Protein AF-A0A1S2NHW1-F1 (afdb_monomer_lite)

Foldseek 3Di:
DVVVVVVVVVVVVVVVVVVVVVVVVVVVVVLLVVLVVVLLPDDPVLLVVVLVCLVPQPFWDWDFPPDPSNVSCVVSVQKDFDDDPPPDRTGTIGGDVVVVVSQVVDPSSVVSRD

pLDDT: mean 90.09, std 6.21, range [64.12, 96.88]

Sequence (114 aa):
MFESIFFKFIFIVFICLLVIFIMNYFYRKNVKNKIINYLLSCSNLEQEILKSFLQNPHKTFPLTKDANITKNLLQLNIIFLKEIVSDAKYNNYVFNPLIKKIIHKNKDLKKIYH

Radius of gyration: 20.63 Å; chains: 1; bounding box: 55×24×60 Å

Secondary structure (DSSP, 8-state):
-HHHHHHHHHHHHHHHHHHHHHHHHHHHHHHHHHHHHHHHH--HHHHHHHHHHHHSTTSEEEEETT-HHHHHHHHTTSEEEEE--TT-SEEEEEE-HHHHHHHHH-HHHHHHH-

Structure (mmCIF, N/CA/C/O backbone):
data_AF-A0A1S2NHW1-F1
#
_entry.id   AF-A0A1S2NHW1-F1
#
loop_
_atom_site.group_PDB
_atom_site.id
_atom_site.type_symbol
_atom_site.label_atom_id
_atom_site.label_alt_id
_atom_site.label_comp_id
_atom_site.label_asym_id
_atom_site.label_entity_id
_atom_site.label_seq_id
_atom_site.pdbx_PDB_ins_code
_atom_site.Cartn_x
_atom_site.Cartn_y
_atom_site.Cartn_z
_atom_site.occupancy
_atom_site.B_iso_or_equiv
_atom_site.auth_seq_id
_atom_site.auth_comp_id
_atom_site.auth_asym_id
_atom_site.auth_atom_id
_atom_site.pdbx_PDB_model_num
ATOM 1 N N . MET A 1 1 ? 27.905 -2.387 -44.761 1.00 64.12 1 MET A N 1
ATOM 2 C CA . MET A 1 1 ? 26.730 -1.484 -44.642 1.00 64.12 1 MET A CA 1
ATOM 3 C C . MET A 1 1 ? 25.578 -2.140 -43.878 1.00 64.12 1 MET A C 1
ATOM 5 O O . MET A 1 1 ? 25.087 -1.529 -42.938 1.00 64.12 1 MET A O 1
ATOM 9 N N . PHE A 1 2 ? 25.197 -3.380 -44.213 1.00 67.62 2 PHE A N 1
ATOM 10 C CA . PHE A 1 2 ? 24.100 -4.116 -43.560 1.00 67.62 2 PHE A CA 1
ATOM 11 C C . PHE A 1 2 ? 24.322 -4.361 -42.054 1.00 67.62 2 PHE A C 1
ATOM 13 O O . PHE A 1 2 ? 23.444 -4.071 -41.247 1.00 67.62 2 PHE A O 1
ATOM 20 N N . GLU A 1 3 ? 25.529 -4.775 -41.656 1.00 73.50 3 GLU A N 1
ATOM 21 C CA . GLU A 1 3 ? 25.885 -4.992 -40.243 1.00 73.50 3 GLU A CA 1
ATOM 22 C C . GLU A 1 3 ? 25.742 -3.716 -39.399 1.00 73.50 3 GLU A C 1
ATOM 24 O O . GLU A 1 3 ? 25.174 -3.745 -38.313 1.00 73.50 3 GLU A O 1
ATOM 29 N N . SER A 1 4 ? 26.161 -2.561 -39.928 1.00 81.50 4 SER A N 1
ATOM 30 C CA . SER A 1 4 ? 26.011 -1.267 -39.242 1.00 81.50 4 SER A CA 1
ATOM 31 C C . SER A 1 4 ? 24.540 -0.882 -39.034 1.00 81.50 4 SER A C 1
ATOM 33 O O . SER A 1 4 ? 24.192 -0.320 -37.997 1.00 81.50 4 SER A O 1
ATOM 35 N N . ILE A 1 5 ? 23.665 -1.200 -39.993 1.00 86.50 5 ILE A N 1
ATOM 36 C CA . ILE A 1 5 ? 22.220 -0.952 -39.883 1.00 86.50 5 ILE A CA 1
ATOM 37 C C . ILE A 1 5 ? 21.601 -1.886 -38.835 1.00 86.50 5 ILE A C 1
ATOM 39 O O . ILE A 1 5 ? 20.825 -1.432 -37.994 1.00 86.50 5 ILE A O 1
ATOM 43 N N . PHE A 1 6 ? 21.995 -3.160 -38.828 1.00 89.50 6 PHE A N 1
ATOM 44 C CA . PHE A 1 6 ? 21.541 -4.143 -37.845 1.00 89.50 6 PHE A CA 1
ATOM 45 C C . PHE A 1 6 ? 21.947 -3.767 -36.409 1.00 89.50 6 PHE A C 1
ATOM 47 O O . PHE A 1 6 ? 21.102 -3.753 -35.513 1.00 89.50 6 PHE A O 1
ATOM 54 N N . PHE A 1 7 ? 23.202 -3.352 -36.192 1.00 90.38 7 PHE A N 1
ATOM 55 C CA . PHE A 1 7 ? 23.664 -2.863 -34.887 1.00 90.38 7 PHE A CA 1
ATOM 56 C C . PHE A 1 7 ? 22.895 -1.622 -34.416 1.00 90.38 7 PHE A C 1
ATOM 58 O O . PHE A 1 7 ? 22.512 -1.546 -33.249 1.00 90.38 7 PHE A O 1
ATOM 65 N N . LYS A 1 8 ? 22.614 -0.669 -35.316 1.00 92.50 8 LYS A N 1
ATOM 66 C CA . LYS A 1 8 ? 21.787 0.507 -34.995 1.00 92.50 8 LYS A CA 1
ATOM 67 C C . LYS A 1 8 ? 20.375 0.106 -34.568 1.00 92.50 8 LYS A C 1
ATOM 69 O O . LYS A 1 8 ? 19.858 0.665 -33.605 1.00 92.50 8 LYS A O 1
ATOM 74 N N . PHE A 1 9 ? 19.769 -0.875 -35.238 1.00 94.00 9 PHE A N 1
ATOM 75 C CA . PHE A 1 9 ? 18.437 -1.364 -34.883 1.00 94.00 9 PHE A CA 1
ATOM 76 C C . PHE A 1 9 ? 18.415 -2.010 -33.490 1.00 94.00 9 PHE A C 1
ATOM 78 O O . PHE A 1 9 ? 17.579 -1.649 -32.663 1.00 94.00 9 PHE A O 1
ATOM 85 N N . ILE A 1 10 ? 19.376 -2.892 -33.188 1.00 94.19 10 ILE A N 1
ATOM 86 C CA . ILE A 1 10 ? 19.515 -3.497 -31.852 1.00 94.19 10 ILE A CA 1
ATOM 87 C C . ILE A 1 10 ? 19.687 -2.418 -30.781 1.00 94.19 10 ILE A C 1
ATOM 89 O O . ILE A 1 10 ? 19.052 -2.479 -29.729 1.00 94.19 10 ILE A O 1
ATOM 93 N N . PHE A 1 11 ? 20.520 -1.415 -31.055 1.00 94.31 11 PHE A N 1
ATOM 94 C CA . PHE A 1 11 ? 20.771 -0.326 -30.119 1.00 94.31 11 PHE A CA 1
ATOM 95 C C . PHE A 1 11 ? 19.500 0.481 -29.810 1.00 94.31 11 PHE A C 1
ATOM 97 O O . PHE A 1 11 ? 19.225 0.773 -28.647 1.00 94.31 11 PHE A O 1
ATOM 104 N N . ILE A 1 12 ? 18.679 0.773 -30.824 1.00 95.69 12 ILE A N 1
ATOM 105 C CA . ILE A 1 12 ? 17.385 1.448 -30.642 1.00 95.69 12 ILE A CA 1
ATOM 106 C C . ILE A 1 12 ? 16.446 0.597 -29.781 1.00 95.69 12 ILE A C 1
ATOM 108 O O . ILE A 1 12 ? 15.878 1.104 -28.814 1.00 95.69 12 ILE A O 1
ATOM 112 N N . VAL A 1 13 ? 16.321 -0.700 -30.079 1.00 96.25 13 VAL A N 1
ATOM 113 C CA . VAL A 1 13 ? 15.478 -1.619 -29.295 1.00 96.25 13 VAL A CA 1
ATOM 114 C C . VAL A 1 13 ? 15.935 -1.664 -27.835 1.00 96.25 13 VAL A C 1
ATOM 116 O O . VAL A 1 13 ? 15.107 -1.588 -26.927 1.00 96.25 13 VAL A O 1
ATOM 119 N N . PHE A 1 14 ? 17.246 -1.721 -27.592 1.00 96.56 14 PHE A N 1
ATOM 120 C CA . PHE A 1 14 ? 17.804 -1.706 -26.243 1.00 96.56 14 PHE A CA 1
ATOM 121 C C . PHE A 1 14 ? 17.454 -0.418 -25.482 1.00 96.56 14 PHE A C 1
ATOM 123 O O . PHE A 1 14 ? 17.016 -0.489 -24.332 1.00 96.56 14 PHE A O 1
ATOM 130 N N . ILE A 1 15 ? 17.568 0.752 -26.122 1.00 96.56 15 ILE A N 1
ATOM 131 C CA . ILE A 1 15 ? 17.174 2.032 -25.514 1.00 96.56 15 ILE A CA 1
ATOM 132 C C . ILE A 1 15 ? 15.680 2.039 -25.176 1.00 96.56 15 ILE A C 1
ATOM 134 O O . ILE A 1 15 ? 15.312 2.430 -24.068 1.00 96.56 15 ILE A O 1
ATOM 138 N N . CYS A 1 16 ? 14.815 1.577 -26.083 1.00 96.88 16 CYS A N 1
ATOM 139 C CA . CYS A 1 16 ? 13.376 1.501 -25.826 1.00 96.88 16 CYS A CA 1
ATOM 140 C C . CYS A 1 16 ? 13.064 0.629 -24.601 1.00 96.88 16 CYS A C 1
ATOM 142 O O . CYS A 1 16 ? 12.298 1.042 -23.727 1.00 96.88 16 CYS A O 1
ATOM 144 N N . LEU A 1 17 ? 13.697 -0.544 -24.492 1.00 96.50 17 LEU A N 1
ATOM 145 C CA . LEU A 1 17 ? 13.540 -1.428 -23.334 1.00 96.50 17 LEU A CA 1
ATOM 146 C C . LEU A 1 17 ? 14.020 -0.765 -22.039 1.00 96.50 17 LEU A C 1
ATOM 148 O O . LEU A 1 17 ? 13.351 -0.866 -21.008 1.00 96.50 17 LEU A O 1
ATOM 152 N N . LEU A 1 18 ? 15.145 -0.052 -22.092 1.00 96.50 18 LEU A N 1
ATOM 153 C CA . LEU A 1 18 ? 15.709 0.648 -20.943 1.00 96.50 18 LEU A CA 1
ATOM 154 C C . LEU A 1 18 ? 14.785 1.778 -20.461 1.00 96.50 18 LEU A C 1
ATOM 156 O O . LEU A 1 18 ? 14.533 1.892 -19.261 1.00 96.50 18 LEU A O 1
ATOM 160 N N . VAL A 1 19 ? 14.205 2.562 -21.374 1.00 96.44 19 VAL A N 1
ATOM 161 C CA . VAL A 1 19 ? 13.225 3.608 -21.033 1.00 96.44 19 VAL A CA 1
ATOM 162 C C . VAL A 1 19 ? 11.982 3.005 -20.378 1.00 96.44 19 VAL A C 1
ATOM 164 O O . VAL A 1 19 ? 11.561 3.475 -19.319 1.00 96.44 19 VAL A O 1
ATOM 167 N N . ILE A 1 20 ? 11.430 1.927 -20.947 1.00 95.38 20 ILE A N 1
ATOM 168 C CA . ILE A 1 20 ? 10.271 1.222 -20.375 1.00 95.38 20 ILE A CA 1
ATOM 169 C C . ILE A 1 20 ? 10.595 0.704 -18.968 1.00 95.38 20 ILE A C 1
ATOM 171 O O . ILE A 1 20 ? 9.786 0.839 -18.046 1.00 95.38 20 ILE A O 1
ATOM 175 N N . PHE A 1 21 ? 11.789 0.140 -18.775 1.00 95.31 21 PHE A N 1
ATOM 176 C CA . PHE A 1 21 ? 12.238 -0.348 -17.475 1.00 95.31 21 PHE A CA 1
ATOM 177 C C . PHE A 1 21 ? 12.305 0.778 -16.435 1.00 95.31 21 PHE A C 1
ATOM 179 O O . PHE A 1 21 ? 11.756 0.643 -15.337 1.00 95.31 21 PHE A O 1
ATOM 186 N N . ILE A 1 22 ? 12.912 1.912 -16.793 1.00 95.38 22 ILE A N 1
ATOM 187 C CA . ILE A 1 22 ? 13.015 3.086 -15.922 1.00 95.38 22 ILE A CA 1
ATOM 188 C C . ILE A 1 22 ? 11.624 3.635 -15.579 1.00 95.38 22 ILE A C 1
ATOM 190 O O . ILE A 1 22 ? 11.328 3.853 -14.401 1.00 95.38 22 ILE A O 1
ATOM 194 N N . MET A 1 23 ? 10.744 3.808 -16.569 1.00 94.19 23 MET A N 1
ATOM 195 C CA . MET A 1 23 ? 9.373 4.281 -16.343 1.00 94.19 23 MET A CA 1
ATOM 196 C C . MET A 1 23 ? 8.613 3.371 -15.377 1.00 94.19 23 MET A C 1
ATOM 198 O O . MET A 1 23 ? 8.010 3.852 -14.416 1.00 94.19 23 MET A O 1
ATOM 202 N N . ASN A 1 24 ? 8.696 2.054 -15.572 1.00 93.25 24 ASN A N 1
ATOM 203 C CA . ASN A 1 24 ? 8.065 1.079 -14.686 1.00 93.25 24 ASN A CA 1
ATOM 204 C C . ASN A 1 24 ? 8.618 1.146 -13.258 1.00 93.25 24 ASN A C 1
ATOM 206 O O . ASN A 1 24 ? 7.861 1.016 -12.290 1.00 93.25 24 ASN A O 1
ATOM 210 N N . TYR A 1 25 ? 9.922 1.376 -13.105 1.00 93.56 25 TYR A N 1
ATOM 211 C CA . TYR A 1 25 ? 10.541 1.549 -11.796 1.00 93.56 25 TYR A CA 1
ATOM 212 C C . TYR A 1 25 ? 10.011 2.795 -11.072 1.00 93.56 25 TYR A C 1
ATOM 214 O O . TYR A 1 25 ? 9.564 2.701 -9.923 1.00 93.56 25 TYR A O 1
ATOM 222 N N . PHE A 1 26 ? 9.988 3.950 -11.746 1.00 92.00 26 PHE A N 1
ATOM 223 C CA . PHE A 1 26 ? 9.444 5.187 -11.179 1.00 92.00 26 PHE A CA 1
ATOM 224 C C . PHE A 1 26 ? 7.952 5.074 -10.868 1.00 92.00 26 PHE A C 1
ATOM 226 O O . PHE A 1 26 ? 7.521 5.497 -9.794 1.00 92.00 26 PHE A O 1
ATOM 233 N N . TYR A 1 27 ? 7.174 4.440 -11.747 1.00 89.94 27 TYR A N 1
ATOM 234 C CA . TYR A 1 27 ? 5.756 4.183 -11.517 1.00 89.94 27 TYR A CA 1
ATOM 235 C C . TYR A 1 27 ? 5.535 3.376 -10.232 1.00 89.94 27 TYR A C 1
ATOM 237 O O . TYR A 1 27 ? 4.798 3.807 -9.342 1.00 89.94 27 TYR A O 1
ATOM 245 N N . ARG A 1 28 ? 6.242 2.247 -10.073 1.00 88.31 28 ARG A N 1
ATOM 246 C CA . ARG A 1 28 ? 6.160 1.414 -8.860 1.00 88.31 28 ARG A CA 1
ATOM 247 C C . ARG A 1 28 ? 6.555 2.191 -7.605 1.00 88.31 28 ARG A C 1
ATOM 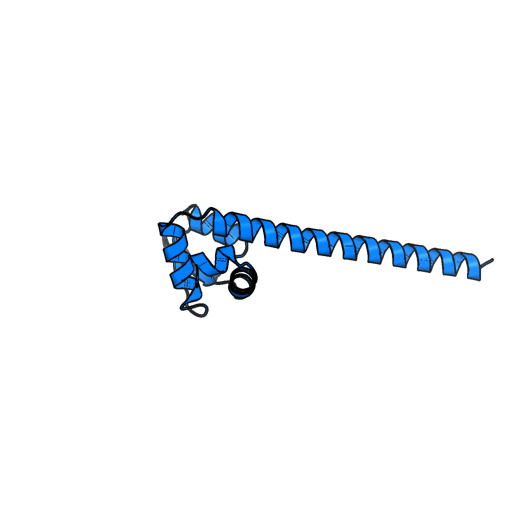249 O O . ARG A 1 28 ? 5.899 2.059 -6.570 1.00 88.31 28 ARG A O 1
ATOM 256 N N . LYS A 1 29 ? 7.604 3.014 -7.688 1.00 90.12 29 LYS A N 1
ATOM 257 C CA . LYS A 1 29 ? 8.050 3.863 -6.574 1.00 90.12 29 LYS A CA 1
ATOM 258 C C . LYS A 1 29 ? 6.984 4.894 -6.190 1.00 90.12 29 LYS A C 1
ATOM 260 O O . LYS A 1 29 ? 6.690 5.038 -5.005 1.00 90.12 29 LYS A O 1
ATOM 265 N N . ASN A 1 30 ? 6.361 5.546 -7.168 1.00 91.12 30 ASN A N 1
ATOM 266 C CA . ASN A 1 30 ? 5.300 6.523 -6.932 1.00 91.12 30 ASN A CA 1
ATOM 267 C C . ASN A 1 30 ? 4.056 5.894 -6.306 1.00 91.12 30 ASN A C 1
ATOM 269 O O . ASN A 1 30 ? 3.534 6.437 -5.336 1.00 91.12 30 ASN A O 1
ATOM 273 N N . VAL A 1 31 ? 3.607 4.737 -6.800 1.00 90.56 31 VAL A N 1
ATOM 274 C CA . VAL A 1 31 ? 2.477 4.008 -6.199 1.00 90.56 31 VAL A CA 1
ATOM 275 C C . VAL A 1 31 ? 2.777 3.656 -4.742 1.00 90.56 31 VAL A C 1
ATOM 277 O O . VAL A 1 31 ? 1.964 3.926 -3.861 1.00 90.56 31 VAL A O 1
ATOM 280 N N . LYS A 1 32 ? 3.977 3.133 -4.460 1.00 92.56 32 LYS A N 1
ATOM 281 C CA . LYS A 1 32 ? 4.396 2.821 -3.088 1.00 92.56 32 LYS A CA 1
ATOM 282 C C . LYS A 1 32 ? 4.388 4.061 -2.189 1.00 92.56 32 LYS A C 1
ATOM 284 O O . LYS A 1 32 ? 3.893 3.980 -1.070 1.00 92.56 32 LYS A O 1
ATOM 289 N N . ASN A 1 33 ? 4.904 5.192 -2.665 1.00 93.69 33 ASN A N 1
ATOM 290 C CA . ASN A 1 33 ? 4.904 6.436 -1.896 1.00 93.69 33 ASN A CA 1
ATOM 291 C C . ASN A 1 33 ? 3.487 6.960 -1.640 1.00 93.69 33 ASN A C 1
ATOM 293 O O . ASN A 1 33 ? 3.203 7.380 -0.525 1.00 93.69 33 ASN A O 1
ATOM 297 N N . LYS A 1 34 ? 2.579 6.876 -2.622 1.00 94.44 34 LYS A N 1
ATOM 298 C CA . LYS A 1 34 ? 1.165 7.234 -2.422 1.00 94.44 34 LYS A CA 1
ATOM 299 C C . LYS A 1 34 ? 0.526 6.404 -1.311 1.00 94.44 34 LYS A C 1
ATOM 301 O O . LYS A 1 34 ? -0.136 6.966 -0.446 1.00 94.44 34 LYS A O 1
ATOM 306 N N . ILE A 1 35 ? 0.774 5.093 -1.298 1.00 94.25 35 ILE A N 1
ATOM 307 C CA . ILE A 1 35 ? 0.269 4.209 -0.242 1.00 94.25 35 ILE A CA 1
ATOM 308 C C . ILE A 1 35 ? 0.869 4.578 1.120 1.00 94.25 35 ILE A C 1
ATOM 310 O O . ILE A 1 35 ? 0.136 4.670 2.098 1.00 94.25 35 ILE A O 1
ATOM 314 N N . ILE A 1 36 ? 2.183 4.818 1.195 1.00 95.06 36 ILE A N 1
ATOM 315 C CA . ILE A 1 36 ? 2.843 5.220 2.447 1.00 95.06 36 ILE A CA 1
ATOM 31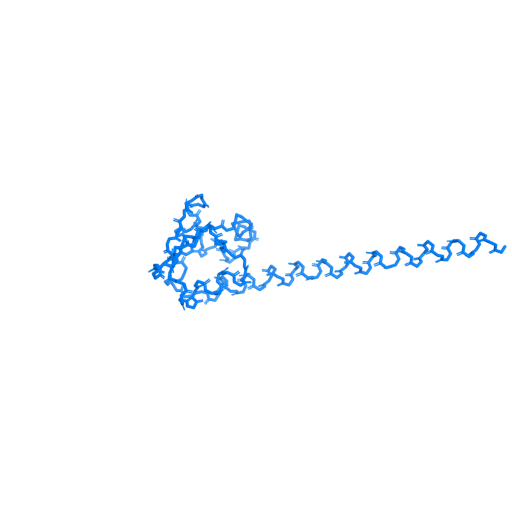6 C C . ILE A 1 36 ? 2.240 6.517 2.986 1.00 95.06 36 ILE A C 1
ATOM 318 O O . ILE A 1 36 ? 1.865 6.568 4.153 1.00 95.06 36 ILE A O 1
ATOM 322 N N . ASN A 1 37 ? 2.117 7.536 2.137 1.00 95.44 37 ASN A N 1
ATOM 323 C CA . ASN A 1 37 ? 1.584 8.834 2.534 1.00 95.44 37 ASN A CA 1
ATOM 324 C C . ASN A 1 37 ? 0.139 8.713 3.021 1.00 95.44 37 ASN A C 1
ATOM 326 O O . ASN A 1 37 ? -0.190 9.270 4.062 1.00 95.44 37 ASN A O 1
ATOM 330 N N . TYR A 1 38 ? -0.690 7.932 2.321 1.00 95.12 38 TYR A N 1
ATOM 331 C CA . TYR A 1 38 ? -2.056 7.660 2.758 1.00 95.12 38 TYR A CA 1
ATOM 332 C C . TYR A 1 38 ? -2.086 7.010 4.147 1.00 95.12 38 TYR A C 1
ATOM 334 O O . TYR A 1 38 ? -2.734 7.532 5.049 1.00 95.12 38 TYR A O 1
ATOM 342 N N . LEU A 1 39 ? -1.320 5.933 4.349 1.00 94.06 39 LEU A N 1
ATOM 343 C CA . LEU A 1 39 ? -1.272 5.211 5.623 1.00 94.06 39 LEU A CA 1
ATOM 344 C C . LEU A 1 39 ? -0.743 6.067 6.787 1.00 94.06 39 LEU A C 1
ATOM 346 O O . LEU A 1 39 ? -1.138 5.832 7.926 1.00 94.06 39 LEU A O 1
ATOM 350 N N . LEU A 1 40 ? 0.140 7.036 6.522 1.00 94.62 40 LEU A N 1
ATOM 351 C CA . LEU A 1 40 ? 0.611 8.001 7.525 1.00 94.62 40 LEU A CA 1
ATOM 352 C C . LEU A 1 40 ? -0.439 9.074 7.843 1.00 94.62 40 LEU A C 1
ATOM 354 O O . LEU A 1 40 ? -0.480 9.563 8.965 1.00 94.62 40 LEU A O 1
ATOM 358 N N . SER A 1 41 ? -1.277 9.432 6.868 1.00 94.69 41 SER A N 1
ATOM 359 C CA . SER A 1 41 ? -2.345 10.428 7.027 1.00 94.69 41 SER A CA 1
ATOM 360 C C . SER A 1 41 ? -3.652 9.875 7.603 1.00 94.69 41 SER A C 1
ATOM 362 O O . SER A 1 41 ? -4.559 10.655 7.881 1.00 94.69 41 SER A O 1
ATOM 364 N N . CYS A 1 42 ? -3.772 8.553 7.767 1.00 94.00 42 CYS A N 1
ATOM 365 C CA . CYS A 1 42 ? -4.966 7.928 8.331 1.00 94.00 42 CYS A CA 1
ATOM 366 C C . CYS A 1 42 ? -5.264 8.463 9.737 1.00 94.00 42 CYS A C 1
ATOM 368 O O . CYS A 1 42 ? -4.375 8.540 10.587 1.00 94.00 42 CYS A O 1
ATOM 370 N N . SER A 1 43 ? -6.536 8.759 9.994 1.00 93.44 43 SER A N 1
ATOM 371 C CA . SER A 1 43 ? -7.044 9.087 11.329 1.00 93.44 43 SER A CA 1
ATOM 372 C C . SER A 1 43 ? -6.926 7.898 12.290 1.00 93.44 43 SER A C 1
ATOM 374 O O . SER A 1 43 ? -6.821 6.753 11.856 1.00 93.44 43 SER A O 1
ATOM 376 N N . ASN A 1 44 ? -7.000 8.140 13.603 1.00 92.62 44 ASN A N 1
ATOM 377 C CA . ASN A 1 44 ? -6.897 7.074 14.613 1.00 92.62 44 ASN A CA 1
ATOM 378 C C . ASN A 1 44 ? -7.899 5.930 14.370 1.00 92.62 44 ASN A C 1
ATOM 380 O O . ASN A 1 44 ? -7.530 4.761 14.452 1.00 92.62 44 ASN A O 1
ATOM 384 N N . LEU A 1 45 ? -9.138 6.258 13.989 1.00 90.44 45 LEU A N 1
ATOM 385 C CA . LEU A 1 45 ? -10.168 5.263 13.686 1.00 90.44 45 LEU A CA 1
ATOM 386 C C . LEU A 1 45 ? -9.823 4.442 12.432 1.00 90.44 45 LEU A C 1
ATOM 388 O O . LEU A 1 45 ? -9.942 3.219 12.431 1.00 90.44 45 LEU A O 1
ATOM 392 N N . GLU A 1 46 ? -9.345 5.087 11.365 1.00 91.12 46 GLU A N 1
ATOM 393 C CA . GLU A 1 46 ? -8.893 4.382 10.157 1.00 91.12 46 GLU A CA 1
ATOM 394 C C . GLU A 1 46 ? -7.676 3.492 10.442 1.00 91.12 46 GLU A C 1
ATOM 396 O O . GLU A 1 46 ? -7.576 2.384 9.910 1.00 91.12 46 GLU A O 1
ATOM 401 N N . GLN A 1 47 ? -6.769 3.948 11.311 1.00 93.69 47 GLN A N 1
ATOM 402 C CA . GLN A 1 47 ? -5.615 3.169 11.745 1.00 93.69 47 GLN A CA 1
ATOM 403 C C . GLN A 1 47 ? -6.040 1.907 12.499 1.00 93.69 47 GLN A C 1
ATOM 405 O O . GLN A 1 47 ? -5.490 0.839 12.241 1.00 93.69 47 GLN A O 1
ATOM 410 N N . GLU A 1 48 ? -7.023 1.992 13.397 1.00 91.19 48 GLU A N 1
ATOM 411 C CA . GLU A 1 48 ? -7.562 0.826 14.110 1.00 91.19 48 GLU A CA 1
ATOM 412 C C . GLU A 1 48 ? -8.206 -0.190 13.160 1.0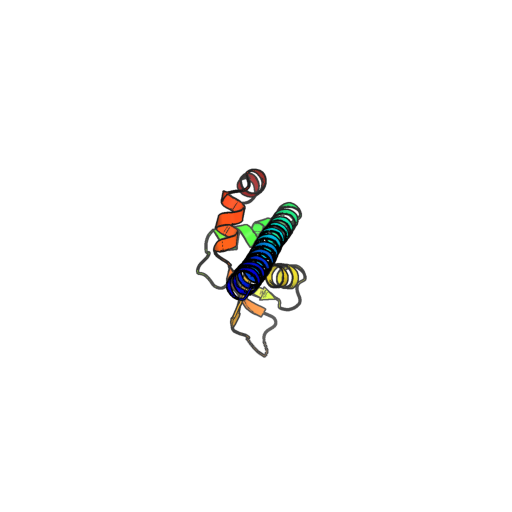0 91.19 48 GLU A C 1
ATOM 414 O O . GLU A 1 48 ? -7.930 -1.391 13.254 1.00 91.19 48 GLU A O 1
ATOM 419 N N . ILE A 1 49 ? -8.981 0.284 12.180 1.00 89.94 49 ILE A N 1
ATOM 420 C CA . ILE A 1 49 ? -9.547 -0.572 11.129 1.00 89.94 49 ILE A CA 1
ATOM 421 C C . ILE A 1 49 ? -8.421 -1.297 10.377 1.00 89.94 49 ILE A C 1
ATOM 423 O O . ILE A 1 49 ? -8.438 -2.521 10.249 1.00 89.94 49 ILE A O 1
ATOM 427 N N . LEU A 1 50 ? -7.393 -0.572 9.936 1.00 91.81 50 LEU A N 1
ATOM 428 C CA . LEU A 1 50 ? -6.243 -1.143 9.231 1.00 91.81 50 LEU A CA 1
ATOM 429 C C . LEU A 1 50 ? -5.428 -2.120 10.095 1.00 91.81 50 LEU A C 1
ATOM 431 O O . LEU A 1 50 ? -4.955 -3.139 9.585 1.00 91.81 50 LEU A O 1
ATOM 435 N N . LYS A 1 51 ? -5.288 -1.867 11.403 1.00 92.62 51 LYS A N 1
ATOM 436 C CA . LYS A 1 51 ? -4.665 -2.808 12.351 1.00 92.62 51 LYS A CA 1
ATOM 437 C C . LYS A 1 51 ? -5.430 -4.125 12.406 1.00 92.62 51 LYS A C 1
ATOM 439 O O . LYS A 1 51 ? -4.808 -5.186 12.350 1.00 92.62 51 LYS A O 1
ATOM 444 N N . SER A 1 52 ? -6.763 -4.071 12.434 1.00 90.88 52 SER A N 1
ATOM 445 C CA . SER A 1 52 ? -7.596 -5.280 12.411 1.00 90.88 52 SER A CA 1
ATOM 446 C C . SER A 1 52 ? -7.347 -6.123 11.149 1.00 90.88 52 SER A C 1
ATOM 448 O O . SER A 1 52 ? -7.271 -7.356 11.225 1.00 90.88 52 SER A O 1
ATOM 450 N N . PHE A 1 53 ? -7.101 -5.464 10.007 1.00 91.12 53 PHE A N 1
ATOM 451 C CA . PHE A 1 53 ? -6.772 -6.132 8.744 1.00 91.12 53 PHE A CA 1
ATOM 452 C C . PHE A 1 53 ? -5.410 -6.820 8.798 1.00 91.12 53 PHE A C 1
ATOM 454 O O . PHE A 1 53 ? -5.259 -7.953 8.339 1.00 91.12 53 PHE A O 1
ATOM 461 N N . LEU A 1 54 ? -4.416 -6.162 9.396 1.00 89.56 54 LEU A N 1
ATOM 462 C CA . LEU A 1 54 ? -3.057 -6.691 9.529 1.00 89.56 54 LEU A CA 1
ATOM 463 C C . LEU A 1 54 ? -2.962 -7.892 10.470 1.00 89.56 54 LEU A C 1
ATOM 465 O O . LEU A 1 54 ? -2.139 -8.781 10.226 1.00 89.56 54 LEU A O 1
ATOM 469 N N . GLN A 1 55 ? -3.791 -7.921 11.516 1.00 89.31 55 GLN A N 1
ATOM 470 C CA . GLN A 1 55 ? -3.890 -9.046 12.446 1.00 89.31 55 GLN A CA 1
ATOM 471 C C . GLN A 1 55 ? -4.516 -10.280 11.784 1.00 89.31 55 GLN A C 1
ATOM 473 O O . GLN A 1 55 ? -4.109 -11.403 12.066 1.00 89.31 55 GLN A O 1
ATOM 478 N N . ASN A 1 56 ? -5.474 -10.083 10.872 1.00 87.00 56 ASN A N 1
ATOM 479 C CA . ASN A 1 56 ? -6.220 -11.164 10.228 1.00 87.00 56 ASN A CA 1
ATOM 480 C C . ASN A 1 56 ? -6.180 -11.073 8.685 1.00 87.00 56 ASN A C 1
ATOM 482 O O . ASN A 1 56 ? -7.232 -10.999 8.051 1.00 87.00 56 ASN A O 1
ATOM 486 N N . PRO A 1 57 ? -5.003 -11.133 8.037 1.00 81.31 57 PRO A N 1
ATOM 487 C CA . PRO A 1 57 ? -4.853 -10.794 6.616 1.00 81.31 57 PRO A CA 1
ATOM 488 C C . PRO A 1 57 ? -5.591 -11.737 5.650 1.00 81.31 57 PRO A C 1
ATOM 490 O O . PRO A 1 57 ? -5.797 -11.386 4.493 1.00 81.31 57 PRO A O 1
ATOM 493 N N . HIS A 1 58 ? -5.984 -12.929 6.109 1.00 83.00 58 HIS A N 1
ATOM 494 C CA . HIS A 1 58 ? -6.7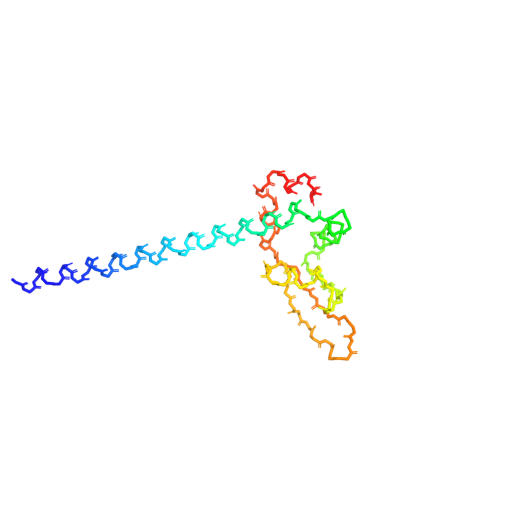13 -13.925 5.315 1.00 83.00 58 HIS A CA 1
ATOM 495 C C . HIS A 1 58 ? -8.237 -13.834 5.467 1.00 83.00 58 HIS A C 1
ATOM 497 O O . HIS A 1 58 ? -8.964 -14.515 4.742 1.00 83.00 58 HIS A O 1
ATOM 503 N N . LYS A 1 59 ? -8.731 -13.026 6.414 1.00 88.25 59 LYS A N 1
ATOM 504 C CA . LYS A 1 59 ? -10.166 -12.855 6.632 1.00 88.25 59 LYS A CA 1
ATOM 505 C C . LYS A 1 59 ? -10.754 -11.871 5.629 1.00 88.25 59 LYS A C 1
ATOM 507 O O . LYS A 1 59 ? -10.065 -11.030 5.053 1.00 88.25 59 LYS A O 1
ATOM 512 N N . THR A 1 60 ? -12.054 -12.010 5.429 1.00 89.62 60 THR A N 1
ATOM 513 C CA . THR A 1 60 ? -12.868 -11.033 4.720 1.00 89.62 60 THR A CA 1
ATOM 514 C C . THR A 1 60 ? -13.351 -9.968 5.683 1.00 89.62 60 THR A C 1
ATOM 516 O O . THR A 1 60 ? -13.767 -10.277 6.799 1.00 89.62 60 THR A O 1
ATOM 519 N N . PHE A 1 61 ? -13.336 -8.725 5.225 1.00 88.00 61 PHE A N 1
ATOM 520 C CA . PHE A 1 61 ? -13.783 -7.575 5.989 1.00 88.00 61 PHE A CA 1
ATOM 521 C C . PHE A 1 61 ? -15.043 -7.007 5.339 1.00 88.00 61 PHE A C 1
ATOM 523 O O . PHE A 1 61 ? -14.967 -6.563 4.187 1.00 88.00 61 PHE A O 1
ATOM 530 N N . PRO A 1 62 ? -16.192 -7.036 6.037 1.00 89.44 62 PRO A N 1
ATOM 531 C CA . PRO A 1 62 ? -17.396 -6.388 5.554 1.00 89.44 62 PRO A CA 1
ATOM 532 C C . PRO A 1 62 ? -17.210 -4.875 5.680 1.00 89.44 62 PRO A C 1
ATOM 534 O O . PRO A 1 62 ? -17.123 -4.338 6.783 1.00 89.44 62 PRO A O 1
ATOM 537 N N . LEU A 1 63 ? -17.127 -4.178 4.548 1.00 88.94 63 LEU A N 1
ATOM 538 C CA . LEU A 1 63 ? -17.012 -2.720 4.515 1.00 88.94 63 LEU A CA 1
ATOM 539 C C . LEU A 1 63 ? -18.142 -2.116 3.696 1.00 88.94 63 LEU A C 1
ATOM 541 O O . LEU A 1 63 ? -18.575 -2.674 2.687 1.00 88.94 63 LEU A O 1
ATOM 545 N N . THR A 1 64 ? -18.608 -0.951 4.135 1.00 89.81 64 THR A N 1
ATOM 546 C CA . THR A 1 64 ? -19.628 -0.181 3.428 1.00 89.81 64 THR A CA 1
ATOM 547 C C . THR A 1 64 ? -19.095 0.256 2.067 1.00 89.81 64 THR A C 1
ATOM 549 O O . THR A 1 64 ? -18.027 0.871 2.003 1.00 89.81 64 THR A O 1
ATOM 552 N N . LYS A 1 65 ? -19.854 -0.003 0.997 1.00 85.56 65 LYS A N 1
ATOM 553 C CA . LYS A 1 65 ? -19.468 0.328 -0.389 1.00 85.56 65 LYS A CA 1
ATOM 554 C C . LYS A 1 65 ? -19.182 1.824 -0.574 1.00 85.56 65 LYS A C 1
ATOM 556 O O . LYS A 1 65 ? -18.218 2.207 -1.234 1.00 85.56 65 LYS A O 1
ATOM 561 N N . ASP A 1 66 ? -19.994 2.659 0.068 1.00 87.19 66 ASP A N 1
ATOM 562 C CA . ASP A 1 66 ? -19.985 4.108 -0.148 1.00 87.19 66 ASP A CA 1
ATOM 563 C C . ASP A 1 66 ? -19.054 4.885 0.780 1.00 87.19 66 ASP A C 1
ATOM 565 O O . ASP A 1 66 ? -18.826 6.075 0.553 1.00 87.19 66 ASP A O 1
ATOM 569 N N . ALA A 1 67 ? -18.494 4.231 1.803 1.00 88.81 67 ALA A N 1
ATOM 570 C CA . ALA A 1 67 ? -17.617 4.897 2.754 1.00 88.81 67 ALA A CA 1
ATOM 571 C C . ALA A 1 67 ? -16.326 5.373 2.071 1.00 88.81 67 ALA A C 1
ATOM 573 O O . ALA A 1 67 ? -15.685 4.629 1.325 1.00 88.81 67 ALA A O 1
ATOM 574 N N . ASN A 1 68 ? -15.916 6.609 2.371 1.00 90.38 68 ASN A N 1
ATOM 575 C CA . ASN A 1 68 ? -14.710 7.213 1.795 1.00 90.38 68 ASN A CA 1
ATOM 576 C C . ASN A 1 68 ? -13.456 6.372 2.064 1.00 90.38 68 ASN A C 1
ATOM 578 O O . ASN A 1 68 ? -12.644 6.186 1.160 1.00 90.38 68 ASN A O 1
ATOM 582 N N . ILE A 1 69 ? -13.336 5.795 3.266 1.00 89.50 69 ILE A N 1
ATOM 583 C CA . ILE A 1 69 ? -12.240 4.882 3.603 1.00 89.50 69 ILE A CA 1
ATOM 584 C C . ILE A 1 69 ? -12.198 3.684 2.641 1.00 89.50 69 ILE A C 1
ATOM 586 O O . ILE A 1 69 ? -11.152 3.399 2.069 1.00 89.50 69 ILE A O 1
ATOM 590 N N . THR A 1 70 ? -13.333 3.033 2.367 1.00 91.25 70 THR A N 1
ATOM 591 C CA . THR A 1 70 ? -13.411 1.881 1.456 1.00 91.25 70 THR A CA 1
ATOM 592 C C . THR A 1 70 ? -12.963 2.254 0.047 1.00 91.25 70 THR A C 1
ATOM 594 O O . THR A 1 70 ? -12.172 1.534 -0.564 1.00 91.25 70 THR A O 1
ATOM 597 N N . LYS A 1 71 ? -13.425 3.405 -0.455 1.00 92.06 71 LYS A N 1
ATOM 598 C CA . LYS A 1 71 ? -13.053 3.920 -1.781 1.00 92.06 71 LYS A CA 1
ATOM 599 C C . LYS A 1 71 ? -11.550 4.179 -1.876 1.00 92.06 71 LYS A C 1
ATOM 601 O O . LYS A 1 71 ? -10.913 3.715 -2.820 1.00 92.06 71 LYS A O 1
ATOM 606 N N . ASN A 1 72 ? -10.974 4.837 -0.871 1.00 92.81 72 ASN A N 1
ATOM 607 C CA . ASN A 1 72 ? -9.542 5.131 -0.821 1.00 92.81 72 ASN A CA 1
ATOM 608 C C . ASN A 1 72 ? -8.700 3.850 -0.747 1.00 92.81 72 ASN A C 1
ATOM 610 O O . ASN A 1 72 ? -7.719 3.703 -1.478 1.00 92.81 72 ASN A O 1
ATOM 614 N N . LEU A 1 73 ? -9.108 2.892 0.090 1.00 93.12 73 LEU A N 1
ATOM 615 C CA . LEU A 1 73 ? -8.432 1.604 0.226 1.00 93.12 73 LEU A CA 1
ATOM 616 C C . LEU A 1 73 ? -8.464 0.795 -1.080 1.00 93.12 73 LEU A C 1
ATOM 618 O O . LEU A 1 73 ? -7.459 0.171 -1.424 1.00 93.12 73 LEU A O 1
ATOM 622 N N . LEU A 1 74 ? -9.575 0.819 -1.822 1.00 92.75 74 LEU A N 1
ATOM 623 C CA . LEU A 1 74 ? -9.681 0.180 -3.138 1.00 92.75 74 LEU A CA 1
ATOM 624 C C . LEU A 1 74 ? -8.813 0.878 -4.183 1.00 92.75 74 LEU A C 1
ATOM 626 O O . LEU A 1 74 ? -8.034 0.224 -4.869 1.00 92.75 74 LEU A O 1
ATOM 630 N N . GLN A 1 75 ? -8.902 2.206 -4.279 1.00 93.12 75 GLN A N 1
ATOM 631 C CA . GLN A 1 75 ? -8.147 2.991 -5.257 1.00 93.12 75 GLN A CA 1
ATOM 632 C C . GLN A 1 75 ? -6.630 2.814 -5.092 1.00 93.12 75 GLN A C 1
ATOM 634 O O . GLN A 1 75 ? -5.883 2.807 -6.071 1.00 93.12 75 GLN A O 1
ATOM 639 N N . LEU A 1 76 ? -6.166 2.652 -3.852 1.00 92.38 76 LEU A N 1
ATOM 640 C CA . LEU A 1 76 ? -4.759 2.428 -3.527 1.00 92.38 76 LEU A CA 1
ATOM 641 C C . LEU A 1 76 ? -4.346 0.948 -3.564 1.00 92.38 76 LEU A C 1
ATOM 643 O O . LEU A 1 76 ? -3.200 0.635 -3.238 1.00 92.38 76 LEU A O 1
ATOM 647 N N . ASN A 1 77 ? -5.243 0.041 -3.969 1.00 93.00 77 ASN A N 1
ATOM 648 C CA . ASN A 1 77 ? -5.036 -1.410 -3.958 1.00 93.00 77 ASN A CA 1
ATOM 649 C C . ASN A 1 77 ? -4.594 -1.942 -2.582 1.00 93.00 77 ASN A C 1
ATOM 651 O O . ASN A 1 77 ? -3.786 -2.871 -2.491 1.00 93.00 77 ASN A O 1
ATOM 655 N N . ILE A 1 78 ? -5.086 -1.330 -1.502 1.00 92.44 78 ILE A N 1
ATOM 656 C CA . ILE A 1 78 ? -4.844 -1.779 -0.127 1.00 92.44 78 ILE A CA 1
ATOM 657 C C . ILE A 1 78 ? -5.781 -2.935 0.225 1.00 92.44 78 ILE A C 1
ATOM 659 O O . ILE A 1 78 ? -5.380 -3.865 0.926 1.00 92.44 78 ILE A O 1
ATOM 663 N N . ILE A 1 79 ? -7.001 -2.903 -0.309 1.00 93.75 79 ILE A N 1
ATOM 664 C CA . ILE A 1 79 ? -7.966 -3.998 -0.240 1.00 93.75 79 ILE A CA 1
ATOM 665 C C . ILE A 1 79 ? -8.430 -4.384 -1.646 1.00 93.75 79 ILE A C 1
ATOM 667 O O . ILE A 1 79 ? -8.398 -3.568 -2.566 1.00 93.75 79 ILE A O 1
ATOM 671 N N . PHE A 1 80 ? -8.898 -5.618 -1.790 1.00 91.19 80 PHE A N 1
ATOM 672 C CA . PHE A 1 80 ? -9.501 -6.151 -3.004 1.00 91.19 80 PHE A CA 1
ATOM 673 C C . PHE A 1 80 ? -10.923 -6.604 -2.720 1.00 91.19 80 PHE A C 1
ATOM 675 O O . PHE A 1 80 ? -11.201 -7.174 -1.667 1.00 91.19 80 PHE A O 1
ATOM 682 N N . LEU A 1 81 ? -11.824 -6.364 -3.664 1.00 89.75 81 LEU A N 1
ATOM 683 C CA . LEU A 1 81 ? -13.182 -6.884 -3.603 1.00 89.75 81 LEU A CA 1
ATOM 684 C C . LEU A 1 81 ? -13.150 -8.404 -3.798 1.00 89.75 81 LEU A C 1
ATOM 686 O O . LEU A 1 81 ? -12.612 -8.878 -4.796 1.00 89.75 81 LEU A O 1
ATOM 690 N N . LYS A 1 82 ? -13.703 -9.158 -2.845 1.00 87.81 82 LYS A N 1
ATOM 691 C CA . LYS A 1 82 ? -13.819 -10.619 -2.946 1.00 87.81 82 LYS A CA 1
ATOM 692 C C . LYS A 1 82 ? -15.189 -11.036 -3.456 1.00 87.81 82 LYS A C 1
ATOM 694 O O . LYS A 1 82 ? -15.285 -11.942 -4.271 1.00 87.81 82 LYS A O 1
ATOM 699 N N . GLU A 1 83 ? -16.232 -10.385 -2.956 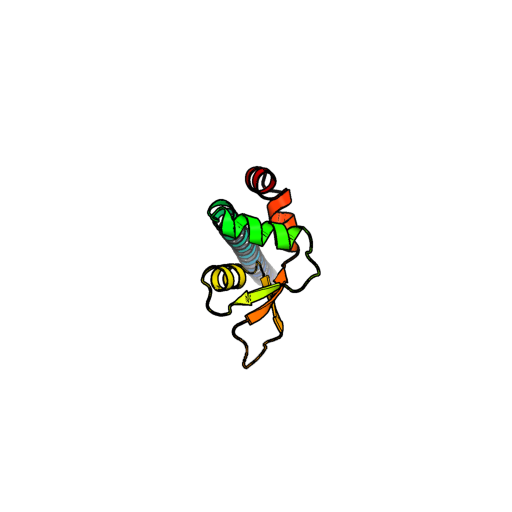1.00 85.69 83 GLU A N 1
ATOM 700 C CA . GLU A 1 83 ? -17.611 -10.757 -3.244 1.00 85.69 83 GLU A CA 1
ATOM 701 C C . GLU A 1 83 ? -18.493 -9.511 -3.264 1.00 85.69 83 GLU A C 1
ATOM 703 O O . GLU A 1 83 ? -18.419 -8.663 -2.365 1.00 85.69 83 GLU A O 1
ATOM 708 N N . ILE A 1 84 ? -19.312 -9.411 -4.312 1.00 79.75 84 ILE A N 1
ATOM 709 C CA . ILE A 1 84 ? -20.349 -8.392 -4.438 1.00 79.75 84 ILE A CA 1
ATOM 710 C C . ILE A 1 84 ? -21.629 -8.972 -3.865 1.00 79.75 84 ILE A C 1
ATOM 712 O O . ILE A 1 84 ? -22.169 -9.936 -4.398 1.00 79.75 84 ILE A O 1
ATOM 716 N N . VAL A 1 85 ? -22.148 -8.334 -2.825 1.00 78.88 85 VAL A N 1
ATOM 717 C CA . VAL A 1 85 ? -23.481 -8.645 -2.320 1.00 78.88 85 VAL A CA 1
ATOM 718 C C . VAL A 1 85 ? -24.418 -7.596 -2.909 1.00 78.88 85 VAL A C 1
ATOM 720 O O . VAL A 1 85 ? -24.426 -6.451 -2.453 1.00 78.88 85 VAL A O 1
ATOM 723 N N . SER A 1 86 ? -25.111 -7.955 -3.998 1.00 64.81 86 SER A N 1
ATOM 724 C CA . SER A 1 86 ? -25.862 -7.034 -4.877 1.00 64.81 86 SER A CA 1
ATOM 725 C C . SER A 1 86 ? -26.767 -6.075 -4.093 1.00 64.81 86 SER A C 1
ATOM 727 O O . SER A 1 86 ? -26.696 -4.867 -4.307 1.00 64.81 86 SER A O 1
ATOM 729 N N . ASP A 1 87 ? -27.456 -6.584 -3.068 1.00 69.44 87 ASP A N 1
ATOM 730 C CA . ASP A 1 87 ? -28.485 -5.835 -2.330 1.00 69.44 87 ASP A CA 1
ATOM 731 C C . ASP A 1 87 ? -28.048 -5.396 -0.922 1.00 69.44 87 ASP A C 1
ATOM 733 O O . ASP A 1 87 ? -28.836 -4.847 -0.154 1.00 69.44 87 ASP A O 1
ATOM 737 N N . ALA A 1 88 ? -26.780 -5.614 -0.556 1.00 74.50 88 ALA A N 1
ATOM 738 C CA . ALA A 1 88 ? -26.276 -5.226 0.757 1.00 74.50 88 ALA A CA 1
ATOM 739 C C . ALA A 1 88 ? -25.535 -3.887 0.726 1.00 74.50 88 ALA A C 1
ATOM 741 O O . ALA A 1 88 ? -24.794 -3.557 -0.205 1.00 74.50 88 ALA A O 1
ATOM 742 N N . LYS A 1 89 ? -25.654 -3.150 1.834 1.00 84.31 89 LYS A N 1
ATOM 743 C CA . LYS A 1 89 ? -24.851 -1.955 2.138 1.00 84.31 89 LYS A CA 1
ATOM 744 C C . LYS A 1 89 ? -23.342 -2.255 2.213 1.00 84.31 89 LYS A C 1
ATOM 746 O O . LYS A 1 89 ? -22.514 -1.359 2.038 1.00 84.31 89 LYS A O 1
ATOM 751 N N . TYR A 1 90 ? -22.989 -3.514 2.458 1.00 86.94 90 TYR A N 1
ATOM 752 C CA . TYR A 1 90 ? -21.627 -3.983 2.678 1.00 86.94 90 TYR A CA 1
ATOM 753 C C . TYR A 1 90 ? -21.181 -4.919 1.556 1.00 86.94 90 TYR A C 1
ATOM 755 O O . TYR A 1 90 ? -21.977 -5.688 1.027 1.00 86.94 90 TYR A O 1
ATOM 763 N N . ASN A 1 91 ? -19.894 -4.869 1.232 1.00 89.00 91 ASN A N 1
ATOM 764 C CA . ASN A 1 91 ? -19.211 -5.860 0.406 1.00 89.00 91 ASN A CA 1
ATOM 765 C C . ASN A 1 91 ? -18.111 -6.536 1.223 1.00 89.00 91 ASN A C 1
ATOM 767 O O . ASN A 1 91 ? -17.596 -5.957 2.184 1.00 89.00 91 ASN A O 1
ATOM 771 N N . ASN A 1 92 ? -17.716 -7.738 0.803 1.00 89.62 92 ASN A N 1
ATOM 772 C CA . ASN A 1 92 ? -16.610 -8.459 1.419 1.00 89.62 92 ASN A CA 1
ATOM 773 C C . ASN A 1 92 ? -15.303 -8.121 0.706 1.00 89.62 92 ASN A C 1
ATOM 775 O O . ASN A 1 92 ? -15.147 -8.366 -0.495 1.00 89.62 92 ASN A O 1
ATOM 779 N N . TYR A 1 93 ? -14.341 -7.605 1.467 1.00 91.44 93 TYR A N 1
ATOM 780 C CA . TYR A 1 93 ? -13.021 -7.237 0.968 1.00 91.44 93 TYR A CA 1
ATOM 781 C C . TYR A 1 93 ? -11.917 -8.076 1.605 1.00 91.44 93 TYR A C 1
ATOM 783 O O . TYR A 1 93 ? -12.053 -8.553 2.728 1.00 91.44 93 TYR A O 1
ATOM 791 N N . VAL A 1 94 ? -10.804 -8.241 0.897 1.00 92.50 94 VAL A N 1
ATOM 792 C CA . VAL A 1 94 ? -9.598 -8.932 1.370 1.00 92.50 94 VAL A CA 1
ATOM 793 C C . VAL A 1 94 ? -8.431 -7.961 1.367 1.00 92.50 94 VAL A C 1
ATOM 795 O O . VAL A 1 94 ? -8.287 -7.148 0.457 1.00 92.50 94 VAL A O 1
ATOM 798 N N . PHE A 1 95 ? -7.583 -8.047 2.384 1.00 93.19 95 PHE A N 1
ATOM 799 C CA . PHE A 1 95 ? -6.413 -7.191 2.510 1.00 93.19 95 PHE A CA 1
ATOM 800 C C . PHE A 1 95 ? -5.291 -7.609 1.551 1.00 93.19 95 PHE A C 1
ATOM 802 O O . PHE A 1 95 ? -4.971 -8.791 1.422 1.00 93.19 95 PHE A O 1
ATOM 809 N N . ASN A 1 96 ? -4.643 -6.640 0.904 1.00 92.69 96 ASN A N 1
ATOM 810 C CA . ASN A 1 96 ? -3.504 -6.910 0.038 1.00 92.69 96 ASN A CA 1
ATOM 811 C C . ASN A 1 96 ? -2.241 -7.216 0.877 1.00 92.69 96 ASN A C 1
ATOM 813 O O . ASN A 1 96 ? -1.700 -6.323 1.540 1.00 92.69 96 ASN A O 1
ATOM 817 N N . PRO A 1 97 ? -1.673 -8.436 0.805 1.00 88.56 97 PRO A N 1
ATOM 818 C CA . PRO A 1 97 ? -0.512 -8.817 1.612 1.00 88.56 97 PRO A CA 1
ATOM 819 C C . PRO A 1 97 ? 0.757 -8.012 1.284 1.00 88.56 97 PRO A C 1
ATOM 821 O O . PRO A 1 97 ? 1.680 -7.943 2.101 1.00 88.56 97 PRO A O 1
ATOM 824 N N . LEU A 1 98 ? 0.830 -7.364 0.115 1.00 90.19 98 LEU A N 1
ATOM 825 C CA . LEU A 1 98 ? 1.943 -6.475 -0.227 1.00 90.19 98 LEU A CA 1
ATOM 826 C C . LEU A 1 98 ? 1.996 -5.245 0.684 1.00 90.19 98 LEU A C 1
ATOM 828 O O . LEU A 1 98 ? 3.088 -4.755 0.974 1.00 90.19 98 LEU A O 1
ATOM 832 N N . ILE A 1 99 ? 0.855 -4.788 1.199 1.00 91.81 99 ILE A N 1
ATOM 833 C CA . ILE A 1 99 ? 0.799 -3.641 2.108 1.00 91.81 99 ILE A CA 1
ATOM 834 C C . ILE A 1 99 ? 1.478 -3.964 3.433 1.00 91.81 99 ILE A C 1
ATOM 836 O O . ILE A 1 99 ? 2.242 -3.146 3.942 1.00 91.81 99 ILE A O 1
ATOM 840 N N . LYS A 1 100 ? 1.332 -5.197 3.935 1.00 90.50 100 LYS A N 1
ATOM 841 C CA . LYS A 1 100 ? 2.069 -5.657 5.122 1.00 90.50 100 LYS A CA 1
ATOM 842 C C . LYS A 1 100 ? 3.583 -5.516 4.933 1.00 90.50 100 LYS A C 1
ATOM 844 O O . LYS A 1 100 ? 4.274 -5.058 5.842 1.00 90.50 100 LYS A O 1
ATOM 849 N N . LYS A 1 101 ? 4.096 -5.840 3.738 1.00 90.81 101 LYS A N 1
ATOM 850 C CA . LYS A 1 101 ? 5.517 -5.656 3.387 1.00 90.81 101 LYS A CA 1
ATOM 851 C C . LYS A 1 101 ? 5.909 -4.177 3.313 1.00 90.81 101 LYS A C 1
ATOM 853 O O . LYS A 1 101 ? 7.030 -3.841 3.687 1.00 90.81 101 LYS A O 1
ATOM 858 N N . ILE A 1 102 ? 5.025 -3.300 2.827 1.00 92.44 102 ILE A N 1
ATOM 859 C CA . ILE A 1 102 ? 5.263 -1.846 2.803 1.00 92.44 102 ILE A CA 1
ATOM 860 C C . ILE A 1 102 ? 5.377 -1.306 4.233 1.00 92.44 102 ILE A C 1
ATOM 862 O O . ILE A 1 102 ? 6.361 -0.633 4.534 1.00 92.44 102 ILE A O 1
ATOM 866 N N . ILE A 1 103 ? 4.437 -1.670 5.109 1.00 92.69 103 ILE A N 1
ATOM 867 C CA . ILE A 1 103 ? 4.409 -1.255 6.519 1.00 92.69 103 ILE A CA 1
ATOM 868 C C . ILE A 1 103 ? 5.661 -1.733 7.255 1.00 92.69 103 ILE A C 1
ATOM 870 O O . ILE A 1 103 ? 6.335 -0.933 7.889 1.00 92.69 103 ILE A O 1
ATOM 874 N N . HIS A 1 104 ? 6.050 -3.004 7.102 1.00 90.62 104 HIS A N 1
ATOM 875 C CA . HIS A 1 104 ? 7.244 -3.540 7.771 1.00 90.62 104 HIS A CA 1
ATOM 876 C C . HIS A 1 104 ? 8.551 -2.858 7.344 1.00 90.62 104 HIS A C 1
ATOM 878 O O . HIS A 1 104 ? 9.496 -2.795 8.128 1.00 90.62 104 HIS A O 1
ATOM 884 N N . LYS A 1 105 ? 8.629 -2.373 6.098 1.00 92.00 105 LYS A N 1
ATOM 885 C CA . LYS A 1 105 ? 9.832 -1.724 5.557 1.00 92.00 105 LYS A CA 1
ATOM 886 C C . LYS A 1 105 ? 9.930 -0.237 5.899 1.00 92.00 105 LYS A C 1
ATOM 888 O O . LYS A 1 105 ? 11.019 0.319 5.784 1.00 92.00 105 LYS A O 1
ATOM 893 N N . ASN A 1 106 ? 8.830 0.418 6.262 1.00 94.19 106 ASN A N 1
ATOM 894 C CA . ASN A 1 106 ? 8.817 1.834 6.615 1.00 94.19 106 ASN A CA 1
ATOM 895 C C . ASN A 1 106 ? 8.808 1.983 8.146 1.00 94.19 106 ASN A C 1
ATOM 897 O O . ASN A 1 106 ? 7.923 1.459 8.817 1.00 94.19 106 ASN A O 1
ATOM 901 N N . LYS A 1 107 ? 9.804 2.683 8.703 1.00 93.06 107 LYS A N 1
ATOM 902 C CA . LYS A 1 107 ? 9.985 2.797 10.160 1.00 93.06 107 LYS A CA 1
ATOM 903 C C . LYS A 1 107 ? 8.809 3.495 10.849 1.00 93.06 107 LYS A C 1
ATOM 905 O O . LYS A 1 107 ? 8.442 3.085 11.945 1.00 93.06 107 LYS A O 1
ATOM 910 N N . ASP A 1 108 ? 8.226 4.504 10.214 1.00 93.75 108 ASP A N 1
ATOM 911 C CA . ASP A 1 108 ? 7.146 5.304 10.796 1.00 93.75 108 ASP A CA 1
ATOM 912 C C . ASP A 1 108 ? 5.831 4.528 10.782 1.00 93.75 108 ASP A C 1
ATOM 914 O O . ASP A 1 108 ? 5.177 4.392 11.812 1.00 93.75 108 ASP A O 1
ATOM 918 N N . LEU A 1 109 ? 5.510 3.889 9.652 1.00 94.12 109 LEU A N 1
ATOM 919 C CA . LEU A 1 109 ? 4.359 2.988 9.565 1.00 94.12 109 LEU A CA 1
ATOM 920 C C . LEU A 1 109 ? 4.481 1.816 10.536 1.00 94.12 109 LEU A C 1
ATOM 922 O O . LEU A 1 109 ? 3.491 1.426 11.1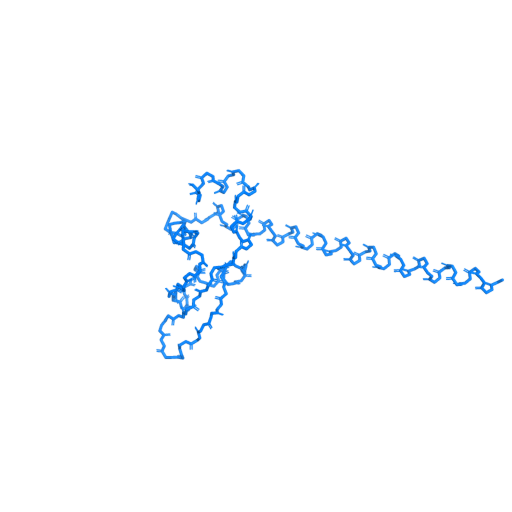49 1.00 94.12 109 LEU A O 1
ATOM 926 N N . LYS A 1 110 ? 5.684 1.265 10.716 1.00 92.69 110 LYS A N 1
ATOM 927 C CA . LYS A 1 110 ? 5.898 0.189 11.683 1.00 92.69 110 LYS A CA 1
ATOM 928 C C . LYS A 1 110 ? 5.523 0.630 13.100 1.00 92.69 110 LYS A C 1
ATOM 930 O O . LYS A 1 110 ? 4.872 -0.135 13.784 1.00 92.69 110 LYS A O 1
ATOM 935 N N . LYS A 1 111 ? 5.860 1.850 13.525 1.00 92.38 111 LYS A N 1
ATOM 936 C CA . LYS A 1 111 ? 5.487 2.353 14.863 1.00 92.38 111 LYS A CA 1
ATOM 937 C C . LYS A 1 111 ? 3.978 2.511 15.055 1.00 92.38 111 LYS A C 1
ATOM 939 O O . LYS A 1 111 ? 3.498 2.415 16.175 1.00 92.38 111 LYS A O 1
ATOM 944 N N . ILE A 1 112 ? 3.250 2.809 13.981 1.00 91.88 112 ILE A N 1
ATOM 945 C CA . ILE A 1 112 ? 1.806 3.046 14.043 1.00 91.88 112 ILE A CA 1
ATOM 946 C C . ILE A 1 112 ? 1.041 1.723 14.044 1.00 91.88 112 ILE A C 1
ATOM 948 O O . ILE A 1 112 ? 0.087 1.577 14.802 1.00 91.88 112 ILE A O 1
ATOM 952 N N . TYR A 1 113 ? 1.436 0.778 13.186 1.00 90.25 113 TYR A N 1
ATOM 953 C CA . TYR A 1 113 ? 0.633 -0.392 12.814 1.00 90.25 113 TYR A CA 1
ATOM 954 C C . TYR A 1 113 ? 1.147 -1.741 13.345 1.00 90.25 113 TYR A C 1
ATOM 956 O O . TYR A 1 113 ? 0.470 -2.751 13.142 1.00 90.25 113 TYR A O 1
ATOM 964 N N . HIS A 1 114 ? 2.329 -1.781 13.965 1.00 79.19 114 HIS A N 1
ATOM 965 C CA . HIS A 1 114 ? 2.928 -2.971 14.578 1.00 79.19 114 HIS A CA 1
ATOM 966 C C . HIS A 1 114 ? 3.046 -2.771 16.090 1.00 79.19 114 HIS A C 1
ATOM 968 O O . HIS A 1 114 ? 2.966 -3.794 16.804 1.00 79.19 114 HIS A O 1
#